Protein AF-A0AAV3AV46-F1 (afdb_monomer_lite)

InterPro domains:
  IPR009072 Histone-fold [G3DSA:1.10.20.10] (34-107)
  IPR009072 Histone-fold [SSF47113] (36-99)
  IPR028847 Centromere protein W [PF15510] (25-107)
  IPR052484 Centromere Protein W/WIP1 [PTHR34832] (32-107)
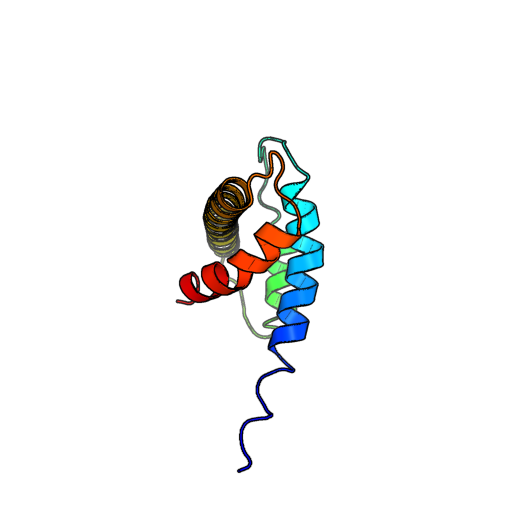
pLDDT: mean 73.64, std 23.94, range [31.2, 95.31]

Organism: Pyxicephalus adspersus (NCBI:txid30357)

F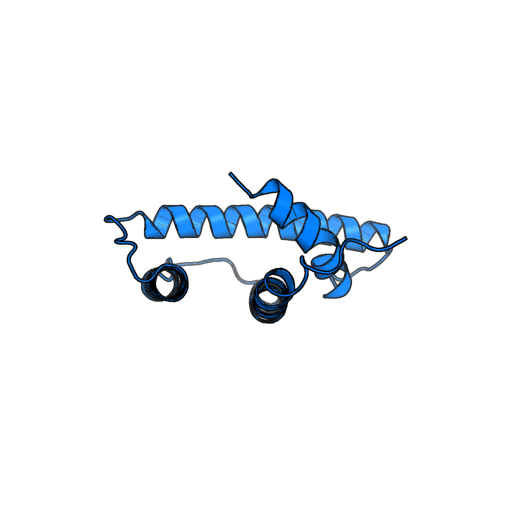oldseek 3Di:
DDDDDDDPPVVVVVLVVCLVVVVVVVPDPDDCPDDQPLVVLVVVCCVVPVPDDDDPCVSVVVSVLVVVLNVVLVVQQVVQCVVVVHPDRDSVSSSVCVVVSVVVSDD

Radius of gyration: 16.29 Å; chains: 1; bounding box: 46×31×42 Å

Structure (mmCIF, N/CA/C/O backbone):
data_AF-A0AAV3AV46-F1
#
_entry.id   AF-A0AAV3AV46-F1
#
loop_
_atom_site.group_PDB
_atom_site.id
_atom_site.type_symbol
_atom_site.label_atom_id
_atom_site.label_alt_id
_atom_site.label_comp_id
_atom_site.label_asym_id
_atom_site.label_entity_id
_atom_site.label_seq_id
_atom_site.pdbx_PDB_ins_code
_atom_site.Cartn_x
_atom_site.Cartn_y
_atom_site.Cartn_z
_atom_site.occupancy
_atom_site.B_iso_or_equiv
_atom_site.auth_seq_id
_atom_site.auth_comp_id
_atom_site.auth_asym_id
_atom_site.auth_atom_id
_atom_site.pdbx_PDB_model_num
ATOM 1 N N . MET A 1 1 ? 31.844 -22.438 11.310 1.00 38.91 1 MET A N 1
ATOM 2 C CA . MET A 1 1 ? 31.349 -21.044 11.336 1.00 38.91 1 MET A CA 1
ATOM 3 C C . MET A 1 1 ? 29.841 -21.087 11.164 1.00 38.91 1 MET A C 1
ATOM 5 O O . MET A 1 1 ? 29.344 -21.108 10.047 1.00 38.91 1 MET A O 1
ATOM 9 N N . SER A 1 2 ? 29.144 -21.221 12.287 1.00 37.81 2 SER A N 1
ATOM 10 C CA . SER A 1 2 ? 27.684 -21.297 12.387 1.00 37.81 2 SER A CA 1
ATOM 11 C C . SER A 1 2 ? 27.162 -19.984 12.976 1.00 37.81 2 SER A C 1
ATOM 13 O O . SER A 1 2 ? 27.915 -19.339 13.701 1.00 37.81 2 SER A O 1
ATOM 15 N N . LEU A 1 3 ? 25.875 -19.678 12.737 1.00 35.47 3 LEU A N 1
ATOM 16 C CA . LEU A 1 3 ? 25.073 -18.504 13.167 1.00 35.47 3 LEU A CA 1
ATOM 17 C C . LEU A 1 3 ? 25.050 -17.405 12.084 1.00 35.47 3 LEU A C 1
ATOM 19 O O . LEU A 1 3 ? 26.068 -16.803 11.786 1.00 35.47 3 LEU A O 1
ATOM 23 N N . LEU A 1 4 ? 23.942 -17.104 11.397 1.00 36.28 4 LEU A N 1
ATOM 24 C CA . LEU A 1 4 ? 22.596 -16.822 11.904 1.00 36.28 4 LEU A CA 1
ATOM 25 C C . LEU A 1 4 ? 21.513 -17.285 10.905 1.00 36.28 4 LEU A C 1
ATOM 27 O O . LEU A 1 4 ? 21.223 -16.617 9.913 1.00 36.28 4 LEU A O 1
ATOM 31 N N . HIS A 1 5 ? 20.860 -18.406 11.209 1.00 40.72 5 HIS A N 1
ATOM 32 C CA . HIS A 1 5 ? 19.592 -18.825 10.610 1.00 40.72 5 HIS A CA 1
ATOM 33 C C . HIS A 1 5 ? 18.497 -18.721 11.669 1.00 40.72 5 HIS A C 1
ATOM 35 O O . HIS A 1 5 ? 18.254 -19.694 12.366 1.00 40.72 5 HIS A O 1
ATOM 41 N N . THR A 1 6 ? 17.841 -17.562 11.803 1.00 39.56 6 THR A N 1
ATOM 42 C CA . THR A 1 6 ? 16.602 -17.442 12.614 1.00 39.56 6 THR A CA 1
ATOM 43 C C . THR A 1 6 ? 15.820 -16.134 12.381 1.00 39.56 6 THR A C 1
ATOM 45 O O . THR A 1 6 ? 15.086 -15.680 13.250 1.00 39.56 6 THR A O 1
ATOM 48 N N . GLY A 1 7 ? 15.929 -15.497 11.205 1.00 33.44 7 GLY A N 1
ATOM 49 C CA . GLY A 1 7 ? 15.233 -14.222 10.918 1.00 33.44 7 GLY A CA 1
ATOM 50 C C . GLY A 1 7 ? 14.062 -14.282 9.921 1.00 33.44 7 GLY A C 1
ATOM 51 O O . GLY A 1 7 ? 13.307 -13.318 9.785 1.00 33.44 7 GLY A O 1
ATOM 52 N N . ASP A 1 8 ? 13.888 -15.389 9.192 1.00 36.88 8 ASP A N 1
ATOM 53 C CA . ASP A 1 8 ? 13.168 -15.372 7.905 1.00 36.88 8 ASP A CA 1
ATOM 54 C C . ASP A 1 8 ? 11.664 -15.687 7.954 1.00 36.88 8 ASP A C 1
ATOM 56 O O . ASP A 1 8 ? 10.945 -15.440 6.979 1.00 36.88 8 ASP A O 1
ATOM 60 N N . ALA A 1 9 ? 11.140 -16.201 9.068 1.00 31.20 9 ALA A N 1
ATOM 61 C CA . ALA A 1 9 ? 9.757 -16.690 9.113 1.00 31.20 9 ALA A CA 1
ATOM 62 C C . ALA A 1 9 ? 8.703 -15.567 9.219 1.00 31.20 9 ALA A C 1
ATOM 64 O O . ALA A 1 9 ? 7.614 -15.673 8.643 1.00 31.20 9 ALA A O 1
ATOM 65 N N . VAL A 1 10 ? 9.021 -14.460 9.899 1.00 35.66 10 VAL A N 1
ATOM 66 C CA . VAL A 1 10 ? 8.109 -13.305 10.046 1.00 35.66 10 VAL A CA 1
ATOM 67 C C . VAL A 1 10 ? 8.104 -12.449 8.772 1.00 35.66 10 VAL A C 1
ATOM 69 O O . VAL A 1 10 ? 7.061 -11.946 8.343 1.00 35.66 10 VAL A O 1
ATOM 72 N N . CYS A 1 11 ? 9.257 -12.359 8.102 1.00 37.81 11 CYS A N 1
ATOM 73 C CA . CYS A 1 11 ? 9.451 -11.549 6.902 1.00 37.81 11 CYS A CA 1
ATOM 74 C C . CYS A 1 11 ? 8.621 -12.063 5.710 1.00 37.81 11 CYS A C 1
ATOM 76 O O . CYS A 1 11 ? 7.999 -11.268 5.005 1.00 37.81 11 CYS A O 1
ATOM 78 N N . ARG A 1 12 ? 8.501 -13.389 5.523 1.00 31.41 12 ARG A N 1
ATOM 79 C CA . ARG A 1 12 ? 7.760 -13.976 4.384 1.00 31.41 12 ARG A CA 1
ATOM 80 C C . ARG A 1 12 ? 6.245 -13.752 4.440 1.00 31.41 12 ARG A C 1
ATOM 82 O O . ARG A 1 12 ? 5.635 -13.499 3.399 1.00 31.41 12 ARG A O 1
ATOM 89 N N . ARG A 1 13 ? 5.625 -13.789 5.628 1.00 31.56 13 ARG A N 1
ATOM 90 C CA . ARG A 1 13 ? 4.172 -13.547 5.782 1.00 31.56 13 ARG A CA 1
ATOM 91 C C . ARG A 1 13 ? 3.794 -12.089 5.508 1.00 31.56 13 ARG A C 1
ATOM 93 O O . ARG A 1 13 ? 2.758 -11.832 4.897 1.00 31.56 13 ARG A O 1
ATOM 100 N N . GLY A 1 14 ? 4.657 -11.143 5.883 1.00 33.81 14 GLY A N 1
ATOM 101 C CA . GLY A 1 14 ? 4.505 -9.734 5.510 1.00 33.81 14 GLY A CA 1
ATOM 102 C C . GLY A 1 14 ? 4.676 -9.510 4.005 1.00 33.81 14 GLY A C 1
ATOM 103 O O . GLY A 1 14 ? 3.848 -8.849 3.383 1.00 33.81 14 GLY A O 1
ATOM 104 N N . TYR A 1 15 ? 5.699 -10.121 3.403 1.00 37.19 15 TYR A N 1
ATOM 105 C CA . TYR A 1 15 ? 6.074 -9.895 2.005 1.00 37.19 15 TYR A CA 1
ATOM 106 C C . TYR A 1 15 ? 5.044 -10.431 0.993 1.00 37.19 15 TYR A C 1
ATOM 108 O O . TYR A 1 15 ? 4.730 -9.743 0.024 1.00 37.19 15 TYR A O 1
ATOM 116 N N . ARG A 1 16 ? 4.435 -11.603 1.241 1.00 36.28 16 ARG A N 1
ATOM 117 C CA . ARG A 1 16 ? 3.391 -12.174 0.361 1.00 36.28 16 ARG A CA 1
ATOM 118 C C . ARG A 1 16 ? 2.068 -11.392 0.433 1.00 36.28 16 ARG A C 1
ATOM 120 O O . ARG A 1 16 ? 1.393 -11.226 -0.579 1.00 36.28 16 ARG A O 1
ATOM 127 N N . ALA A 1 17 ? 1.719 -10.853 1.605 1.00 38.84 17 ALA A N 1
ATOM 128 C CA . ALA A 1 17 ? 0.541 -9.996 1.768 1.00 38.84 17 ALA A CA 1
ATOM 129 C C . ALA A 1 17 ? 0.726 -8.612 1.120 1.00 38.84 17 ALA A C 1
ATOM 131 O O . ALA A 1 17 ? -0.233 -8.053 0.592 1.00 38.84 17 ALA A O 1
ATOM 132 N N . VAL A 1 18 ? 1.955 -8.081 1.127 1.00 43.59 18 VAL A N 1
ATOM 133 C CA . VAL A 1 18 ? 2.323 -6.861 0.393 1.00 43.59 18 VAL A CA 1
ATOM 134 C C . VAL A 1 18 ? 2.303 -7.119 -1.114 1.00 43.59 18 VAL A C 1
ATOM 136 O O . VAL A 1 18 ? 1.739 -6.311 -1.836 1.00 43.59 18 VAL A O 1
ATOM 139 N N . GLN A 1 19 ? 2.804 -8.258 -1.604 1.00 37.94 19 GLN A N 1
ATOM 140 C CA . GLN A 1 19 ? 2.749 -8.595 -3.034 1.00 37.94 19 GLN A CA 1
ATOM 141 C C . GLN A 1 19 ? 1.313 -8.703 -3.568 1.00 37.94 19 GLN A C 1
ATOM 143 O O . GLN A 1 19 ? 1.017 -8.100 -4.595 1.00 37.94 19 GLN A O 1
ATOM 148 N N . ASN A 1 20 ? 0.406 -9.384 -2.857 1.00 35.62 20 ASN A N 1
ATOM 149 C CA . ASN A 1 20 ? -0.979 -9.526 -3.324 1.00 35.62 20 ASN A CA 1
ATOM 150 C C . ASN A 1 20 ? -1.828 -8.254 -3.152 1.00 35.62 20 ASN A C 1
ATOM 152 O O . ASN A 1 20 ? -2.785 -8.070 -3.890 1.00 35.62 20 ASN A O 1
ATOM 156 N N . LYS A 1 21 ? -1.500 -7.355 -2.209 1.00 38.31 21 LYS A N 1
ATOM 157 C CA . LYS A 1 21 ? -2.258 -6.101 -2.018 1.00 38.31 21 LYS A CA 1
ATOM 158 C C . LYS A 1 21 ? -1.682 -4.908 -2.774 1.00 38.31 21 LYS A C 1
ATOM 160 O O . LYS A 1 21 ? -2.449 -4.110 -3.294 1.00 38.31 21 LYS A O 1
ATOM 165 N N . VAL A 1 22 ? -0.359 -4.780 -2.881 1.00 40.44 22 VAL A N 1
ATOM 166 C CA . VAL A 1 22 ? 0.264 -3.689 -3.649 1.00 40.44 22 VAL A CA 1
ATOM 167 C C . VAL A 1 22 ? 0.023 -3.875 -5.145 1.00 40.44 22 VAL A C 1
ATOM 169 O O . VAL A 1 22 ? -0.219 -2.884 -5.826 1.00 40.44 22 VAL A O 1
ATOM 172 N N . CYS A 1 23 ? -0.019 -5.114 -5.655 1.00 33.31 23 CYS A N 1
ATOM 173 C CA . CYS A 1 23 ? -0.361 -5.344 -7.064 1.00 33.31 23 CYS A CA 1
ATOM 174 C C . CYS A 1 23 ? -1.790 -4.881 -7.409 1.00 33.31 23 CYS A C 1
ATOM 176 O O . CYS A 1 23 ? -2.015 -4.400 -8.513 1.00 33.31 23 CYS A O 1
ATOM 178 N N . VAL A 1 24 ? -2.730 -4.952 -6.456 1.00 35.59 24 VAL A N 1
ATOM 179 C CA . VAL A 1 24 ? -4.107 -4.453 -6.637 1.00 35.59 24 VAL A CA 1
ATOM 180 C C . VAL A 1 24 ? -4.160 -2.922 -6.606 1.00 35.59 24 VAL A C 1
ATOM 182 O O . VAL A 1 24 ? -4.922 -2.319 -7.351 1.00 35.59 24 VAL A O 1
ATOM 185 N N . VAL A 1 25 ? -3.328 -2.270 -5.788 1.00 40.94 25 VAL A N 1
ATOM 186 C CA . VAL A 1 25 ? -3.344 -0.802 -5.658 1.00 40.94 25 VAL A CA 1
ATOM 187 C C . VAL A 1 25 ? -2.651 -0.104 -6.833 1.00 40.94 25 VAL A C 1
ATOM 189 O O . VAL A 1 25 ? -3.078 0.972 -7.235 1.00 40.94 25 VAL A O 1
ATOM 192 N N . VAL A 1 26 ? -1.613 -0.706 -7.425 1.00 41.97 26 VAL A N 1
ATOM 193 C CA . VAL A 1 26 ? -0.878 -0.096 -8.554 1.00 41.97 26 VAL A CA 1
ATOM 194 C C . VAL A 1 26 ? -1.633 -0.235 -9.891 1.00 41.97 26 VAL A C 1
ATOM 196 O O . VAL A 1 26 ? -1.323 0.481 -10.838 1.00 41.97 26 VAL A O 1
ATOM 199 N N . ALA A 1 27 ? -2.665 -1.084 -9.966 1.00 38.31 27 ALA A N 1
ATOM 200 C CA . ALA A 1 27 ? -3.521 -1.232 -11.149 1.00 38.31 27 ALA A CA 1
ATOM 201 C C . ALA A 1 27 ? -4.658 -0.190 -11.242 1.00 38.31 27 ALA A C 1
ATOM 203 O O . ALA A 1 27 ? -5.308 -0.081 -12.279 1.00 38.31 27 ALA A O 1
ATOM 204 N N . ALA A 1 28 ? -4.908 0.597 -10.190 1.00 36.78 28 ALA A N 1
ATOM 205 C CA . ALA A 1 28 ? -5.987 1.580 -10.176 1.00 36.78 28 ALA A CA 1
ATOM 206 C C . ALA A 1 28 ? -5.466 2.975 -10.560 1.00 36.78 28 ALA A C 1
ATOM 208 O O . ALA A 1 28 ? -5.115 3.785 -9.706 1.00 36.78 28 ALA A O 1
ATOM 209 N N . SER A 1 29 ? -5.458 3.283 -11.858 1.00 38.06 29 SER A N 1
ATOM 210 C CA . SER A 1 29 ? -5.185 4.630 -12.399 1.00 38.06 29 SER A CA 1
ATOM 211 C C . SER A 1 29 ? -6.374 5.604 -12.222 1.00 38.06 29 SER A C 1
ATOM 213 O O . SER A 1 29 ? -6.586 6.514 -13.020 1.00 38.06 29 SER A O 1
ATOM 215 N N . GLY A 1 30 ? -7.192 5.403 -11.184 1.00 42.12 30 GLY A N 1
ATOM 216 C CA . GLY A 1 30 ? -8.352 6.229 -10.862 1.00 42.12 30 GLY A CA 1
ATOM 217 C C . GLY A 1 30 ? -8.051 7.141 -9.679 1.00 42.12 30 GLY A C 1
ATOM 218 O O . GLY A 1 30 ? -7.458 6.707 -8.693 1.00 42.12 30 GLY A O 1
ATOM 219 N N . ARG A 1 31 ? -8.469 8.409 -9.764 1.00 46.44 31 ARG A N 1
ATOM 220 C CA . ARG A 1 31 ? -8.545 9.332 -8.618 1.00 46.44 31 ARG A CA 1
ATOM 221 C C . ARG A 1 31 ? -9.061 8.572 -7.386 1.00 46.44 31 ARG A C 1
ATOM 223 O O . ARG A 1 31 ? -10.092 7.914 -7.488 1.00 46.44 31 ARG A O 1
ATOM 230 N N . MET A 1 32 ? -8.392 8.681 -6.231 1.00 53.66 32 MET A N 1
ATOM 231 C CA . MET A 1 32 ? -8.955 8.234 -4.945 1.00 53.66 32 MET A CA 1
ATOM 232 C C . MET A 1 32 ? -10.114 9.166 -4.549 1.00 53.66 32 MET A C 1
ATOM 234 O O . MET A 1 32 ? -9.998 9.978 -3.638 1.00 53.66 32 MET A O 1
ATOM 238 N N . ALA A 1 33 ? -11.215 9.090 -5.286 1.00 53.44 33 ALA A N 1
ATOM 239 C CA . ALA A 1 33 ? -12.497 9.704 -4.991 1.00 53.44 33 ALA A CA 1
ATOM 240 C C . ALA A 1 33 ? -13.478 8.550 -4.735 1.00 53.44 33 ALA A C 1
ATOM 242 O O . ALA A 1 33 ? -13.595 7.659 -5.562 1.00 53.44 33 ALA A O 1
ATOM 243 N N . GLY A 1 34 ? -14.179 8.443 -3.616 1.00 64.56 34 GLY A N 1
ATOM 244 C CA . GLY A 1 34 ? -14.165 9.232 -2.400 1.00 64.56 34 GLY A CA 1
ATOM 245 C C . GLY A 1 34 ? -14.863 8.398 -1.331 1.00 64.56 34 GLY A C 1
ATOM 246 O O . GLY A 1 34 ? -16.061 8.181 -1.413 1.00 64.56 34 GLY A O 1
ATOM 247 N N . SER A 1 35 ? -14.090 7.844 -0.400 1.00 75.31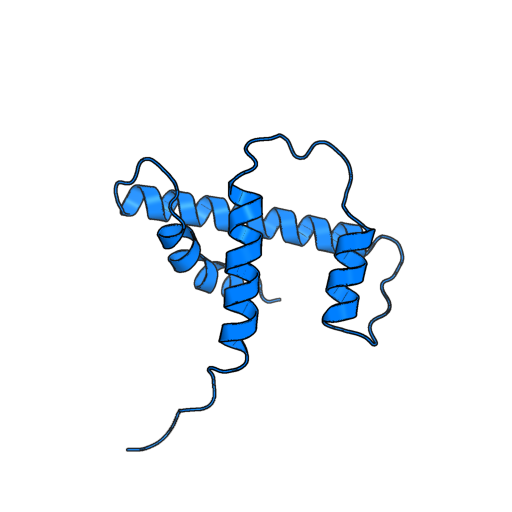 35 SER A N 1
ATOM 248 C CA . SER A 1 35 ? -14.496 7.376 0.933 1.00 75.31 35 SER A CA 1
ATOM 249 C C . SER A 1 35 ? -13.341 6.558 1.506 1.00 75.31 35 SER A C 1
ATOM 251 O O . SER A 1 35 ? -12.779 5.694 0.831 1.00 75.31 35 SER A O 1
ATOM 253 N N . VAL A 1 36 ? -12.960 6.831 2.752 1.00 82.69 36 VAL A N 1
ATOM 254 C CA . VAL A 1 36 ? -11.965 6.019 3.459 1.00 82.69 36 VAL A CA 1
ATOM 255 C C . VAL A 1 36 ? -12.595 4.657 3.774 1.00 82.69 36 VAL A C 1
ATOM 257 O O . VAL A 1 36 ? -13.667 4.625 4.379 1.00 82.69 36 VAL A O 1
ATOM 260 N N . PRO A 1 37 ? -11.959 3.517 3.444 1.00 85.69 37 PRO A N 1
ATOM 261 C CA . PRO A 1 37 ? -12.503 2.192 3.742 1.00 85.69 37 PRO A CA 1
ATOM 262 C C . PRO A 1 37 ? -12.339 1.844 5.236 1.00 85.69 37 PRO A C 1
ATOM 264 O O . PRO A 1 37 ? -11.559 0.965 5.616 1.00 85.69 37 PRO A O 1
ATOM 267 N N . ARG A 1 38 ? -13.080 2.547 6.106 1.00 89.62 38 ARG A N 1
ATOM 268 C CA . ARG A 1 38 ? -12.952 2.496 7.576 1.00 89.62 38 ARG A CA 1
ATOM 269 C C . ARG A 1 38 ? -13.106 1.074 8.121 1.00 89.62 38 ARG A C 1
ATOM 271 O O . ARG A 1 38 ? -12.296 0.633 8.935 1.00 89.62 38 ARG A O 1
ATOM 278 N N . ALA A 1 39 ? -14.102 0.331 7.630 1.00 88.50 39 ALA A N 1
ATOM 279 C CA . ALA A 1 39 ? -14.351 -1.053 8.036 1.00 88.50 39 ALA A CA 1
ATOM 280 C C . ALA A 1 39 ? -13.162 -1.971 7.706 1.00 88.50 39 ALA A C 1
ATOM 282 O O . ALA A 1 39 ? -12.703 -2.732 8.558 1.00 88.50 39 ALA A O 1
ATOM 283 N N . SER A 1 40 ? -12.603 -1.852 6.499 1.00 87.75 40 SER A N 1
ATOM 284 C CA . SER A 1 40 ? -11.457 -2.656 6.064 1.00 87.75 40 SER A CA 1
ATOM 285 C C . SER A 1 40 ? -10.195 -2.346 6.866 1.00 87.75 40 SER A C 1
ATOM 287 O O . SER A 1 40 ? -9.444 -3.263 7.197 1.00 87.75 40 SER A O 1
ATOM 289 N N . ILE A 1 41 ? -9.967 -1.073 7.206 1.00 88.50 41 ILE A N 1
ATOM 290 C CA . ILE A 1 41 ? -8.830 -0.652 8.035 1.00 88.50 41 ILE A CA 1
ATOM 291 C C . ILE A 1 41 ? -8.966 -1.231 9.441 1.00 88.50 41 ILE A C 1
ATOM 293 O O . ILE A 1 41 ? -8.044 -1.891 9.918 1.00 88.50 41 ILE A O 1
ATOM 297 N N . ARG A 1 42 ? -10.131 -1.067 10.079 1.00 90.06 42 ARG A N 1
ATOM 298 C CA . ARG A 1 42 ? -10.389 -1.608 11.422 1.00 90.06 42 ARG A CA 1
ATOM 299 C C . ARG A 1 42 ? -10.249 -3.128 11.457 1.00 90.06 42 ARG A C 1
ATOM 301 O O . ARG A 1 42 ? -9.570 -3.650 12.338 1.00 90.06 42 ARG A O 1
ATOM 308 N N . ALA A 1 43 ? -10.791 -3.834 10.464 1.00 90.62 43 ALA A N 1
ATOM 309 C CA . ALA A 1 43 ? -10.637 -5.283 10.341 1.00 90.62 43 ALA A CA 1
ATOM 310 C C . ALA A 1 43 ? -9.168 -5.701 10.148 1.00 90.62 43 ALA A C 1
ATOM 312 O O . ALA A 1 43 ? -8.708 -6.671 10.751 1.00 90.62 43 ALA A O 1
ATOM 313 N N . ALA A 1 44 ? -8.402 -4.962 9.338 1.00 88.56 44 ALA A N 1
ATOM 314 C CA . ALA A 1 44 ? -6.985 -5.240 9.116 1.00 88.56 44 ALA A CA 1
ATOM 315 C C . ALA A 1 44 ? -6.136 -5.025 10.377 1.00 88.56 44 ALA A C 1
ATOM 317 O O . ALA A 1 44 ? -5.215 -5.809 10.619 1.00 88.56 44 ALA A O 1
ATOM 318 N N . VAL A 1 45 ? -6.450 -3.999 11.173 1.00 89.88 45 VAL A N 1
ATOM 319 C CA . VAL A 1 45 ? -5.802 -3.751 12.465 1.00 89.88 45 VAL A CA 1
ATOM 320 C C . VAL A 1 45 ? -6.175 -4.845 13.456 1.00 89.88 45 VAL A C 1
ATOM 322 O O . VAL A 1 45 ? -5.273 -5.498 13.967 1.00 89.88 45 VAL A O 1
ATOM 325 N N . LYS A 1 46 ? -7.469 -5.138 13.646 1.00 90.19 46 LYS A N 1
ATOM 326 C CA . LYS A 1 46 ? -7.952 -6.172 14.579 1.00 90.19 46 LYS A CA 1
ATOM 327 C C . LYS A 1 46 ? -7.373 -7.556 14.268 1.00 90.19 46 LYS A C 1
ATOM 329 O O . LYS A 1 46 ? -7.017 -8.299 15.171 1.00 90.19 46 LYS A O 1
ATOM 334 N N . LYS A 1 47 ? -7.201 -7.890 12.983 1.00 92.06 47 LYS A N 1
ATOM 335 C CA . LYS A 1 47 ? -6.566 -9.146 12.550 1.00 92.06 47 LYS A CA 1
ATOM 336 C C . LYS A 1 47 ? -5.090 -9.253 12.951 1.00 92.06 47 LYS A C 1
ATOM 338 O O . LYS A 1 47 ? -4.584 -10.362 13.092 1.00 92.06 47 LYS A O 1
ATOM 343 N N . ARG A 1 48 ? -4.374 -8.130 13.051 1.00 88.94 48 ARG A N 1
ATOM 344 C CA . ARG A 1 48 ? -2.949 -8.101 13.430 1.00 88.94 48 ARG A CA 1
ATOM 345 C C . ARG A 1 48 ? -2.751 -7.882 14.926 1.00 88.94 48 ARG A C 1
ATOM 347 O O . ARG A 1 48 ? -1.789 -8.401 15.472 1.00 88.94 48 ARG A O 1
ATOM 354 N N . LEU A 1 49 ? -3.633 -7.100 15.538 1.00 90.06 49 LEU A N 1
ATOM 355 C CA . LEU A 1 49 ? -3.600 -6.663 16.926 1.00 90.06 49 LEU A CA 1
ATOM 356 C C . LEU A 1 49 ? -5.012 -6.865 17.508 1.00 90.06 49 LEU A C 1
ATOM 358 O O . LEU A 1 49 ? -5.820 -5.932 17.483 1.00 90.06 49 LEU A O 1
ATOM 362 N N . PRO A 1 50 ? -5.348 -8.089 17.957 1.00 88.75 50 PRO A N 1
ATOM 363 C CA . PRO A 1 50 ? -6.702 -8.428 18.396 1.00 88.75 50 PRO A CA 1
ATOM 364 C C . PRO A 1 50 ? -7.128 -7.649 19.641 1.00 88.75 50 PRO A C 1
ATOM 366 O O . PRO A 1 50 ? -8.289 -7.257 19.732 1.00 88.75 50 PRO A O 1
ATOM 369 N N . ASP A 1 51 ? -6.200 -7.335 20.540 1.00 91.38 51 ASP A N 1
ATOM 370 C CA . ASP A 1 51 ? -6.509 -6.651 21.803 1.00 91.38 51 ASP A CA 1
ATOM 371 C C . ASP A 1 51 ? -6.501 -5.121 21.677 1.00 91.38 51 ASP A C 1
ATOM 373 O O . ASP A 1 51 ? -6.929 -4.407 22.583 1.00 91.38 51 ASP A O 1
ATOM 377 N N . LEU A 1 52 ? -6.070 -4.588 20.528 1.00 90.62 52 LEU A N 1
ATOM 378 C CA . LEU A 1 52 ? -5.994 -3.148 20.316 1.00 90.62 52 LEU A CA 1
ATOM 379 C C . LEU A 1 52 ? -7.389 -2.554 20.067 1.00 90.62 52 LEU A C 1
ATOM 381 O O . LEU A 1 52 ? -8.095 -2.929 19.124 1.00 90.62 52 LEU A O 1
ATOM 385 N N . ARG A 1 53 ? -7.769 -1.578 20.897 1.00 90.31 53 ARG A N 1
ATOM 386 C CA . ARG A 1 53 ? -8.964 -0.747 20.704 1.00 90.31 53 ARG A CA 1
ATOM 387 C C . ARG A 1 53 ? -8.574 0.504 19.923 1.00 90.31 53 ARG A C 1
ATOM 389 O O . ARG A 1 53 ? -7.647 1.210 20.302 1.00 90.31 53 ARG A O 1
ATOM 396 N N . LEU A 1 54 ? -9.260 0.753 18.811 1.00 88.62 54 LEU A N 1
ATOM 397 C CA . LEU A 1 54 ? -9.054 1.957 18.012 1.00 88.62 54 LEU A CA 1
ATOM 398 C C . LEU A 1 54 ? -9.998 3.054 18.491 1.00 88.62 54 LEU A C 1
ATOM 400 O O . LEU A 1 54 ? -11.216 2.876 18.438 1.00 88.62 54 LEU A O 1
ATOM 404 N N . GLU A 1 55 ? -9.419 4.176 18.908 1.00 91.56 55 GLU A N 1
ATOM 405 C CA . GLU A 1 55 ? -10.164 5.394 19.209 1.00 91.56 55 GLU A CA 1
ATOM 406 C C . GLU A 1 55 ? -10.859 5.961 17.967 1.00 91.56 55 GLU A C 1
ATOM 408 O O . GLU A 1 55 ? -10.532 5.643 16.812 1.00 91.56 55 GLU A O 1
ATOM 413 N N . THR A 1 56 ? -11.847 6.819 18.209 1.00 89.44 56 THR A N 1
ATOM 414 C CA . THR A 1 56 ? -12.633 7.441 17.141 1.00 89.44 56 THR A CA 1
ATOM 415 C C . THR A 1 56 ? -11.712 8.196 16.179 1.00 89.44 56 THR A C 1
ATOM 417 O O . THR A 1 56 ? -10.823 8.932 16.590 1.00 89.44 56 THR A O 1
ATOM 420 N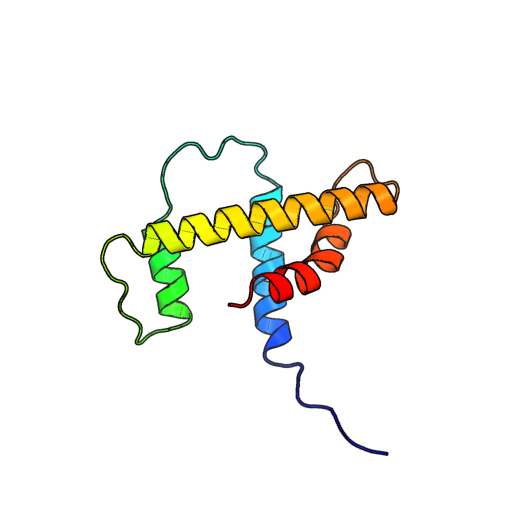 N . ASN A 1 57 ? -11.912 8.001 14.873 1.00 89.00 57 ASN A N 1
ATOM 421 C CA . ASN A 1 57 ? -11.153 8.644 13.790 1.00 89.00 57 ASN A CA 1
ATOM 422 C C . ASN A 1 57 ? -9.660 8.281 13.680 1.00 89.00 57 ASN A C 1
ATOM 424 O O . ASN A 1 57 ? -9.036 8.674 12.695 1.00 89.00 57 ASN A O 1
ATOM 428 N N . VAL A 1 58 ? -9.091 7.452 14.566 1.00 91.62 58 VAL A N 1
ATOM 429 C CA . VAL A 1 58 ? -7.714 6.932 14.401 1.00 91.62 58 VAL A CA 1
ATOM 430 C C . VAL A 1 58 ? -7.566 6.149 13.094 1.00 91.62 58 VAL A C 1
ATOM 432 O O . VAL A 1 58 ? -6.515 6.170 12.454 1.00 91.62 58 VAL A O 1
ATOM 435 N N . ASP A 1 59 ? -8.645 5.517 12.631 1.00 87.38 59 ASP A N 1
ATOM 436 C CA . ASP A 1 59 ? -8.694 4.845 11.335 1.00 87.38 59 ASP A CA 1
ATOM 437 C C . ASP A 1 59 ? -8.406 5.783 10.140 1.00 87.38 59 ASP A C 1
ATOM 439 O O . ASP A 1 59 ? -7.831 5.332 9.146 1.00 87.38 59 ASP A O 1
ATOM 443 N N . LEU A 1 60 ? -8.695 7.086 10.261 1.00 90.88 60 LEU A N 1
ATOM 444 C CA . LEU A 1 60 ? -8.362 8.093 9.247 1.00 90.88 60 LEU A CA 1
ATOM 445 C C . LEU A 1 60 ? -6.859 8.397 9.218 1.00 90.88 60 LEU A C 1
ATOM 447 O O . LEU A 1 60 ? -6.279 8.524 8.141 1.00 90.88 60 LEU A O 1
ATOM 451 N N . LEU A 1 61 ? -6.206 8.456 10.384 1.00 91.31 61 LEU A N 1
ATOM 452 C CA . LEU A 1 61 ? -4.753 8.652 10.474 1.00 91.31 61 LEU A CA 1
ATOM 453 C C . LEU A 1 61 ? -3.995 7.441 9.927 1.00 91.31 61 LEU A C 1
ATOM 455 O O . LEU A 1 61 ? -3.008 7.586 9.206 1.00 91.31 61 LEU A O 1
ATOM 459 N N . ILE A 1 62 ? -4.486 6.233 10.212 1.00 90.12 62 ILE A N 1
ATOM 460 C CA . ILE A 1 62 ? -3.936 5.002 9.635 1.00 90.12 62 ILE A CA 1
ATOM 461 C C . ILE A 1 62 ? -4.073 5.029 8.109 1.00 90.12 62 ILE A C 1
ATOM 463 O O . ILE A 1 62 ? -3.110 4.718 7.406 1.00 90.12 62 ILE A O 1
ATOM 467 N N . TYR A 1 63 ? -5.233 5.444 7.589 1.00 87.88 63 TYR A N 1
ATOM 468 C CA . TYR A 1 63 ? -5.438 5.590 6.149 1.00 87.88 63 TYR A CA 1
ATOM 469 C C . TYR A 1 63 ? -4.470 6.594 5.523 1.00 87.88 63 TYR A C 1
ATOM 471 O O . TYR A 1 63 ? -3.827 6.281 4.521 1.00 87.88 63 TYR A O 1
ATOM 479 N N . LEU A 1 64 ? -4.325 7.772 6.132 1.00 89.50 64 LEU A N 1
ATOM 480 C CA . LEU A 1 64 ? -3.398 8.801 5.672 1.00 89.50 64 LEU A CA 1
ATOM 481 C C . LEU A 1 64 ? -1.968 8.256 5.600 1.00 89.50 64 LEU A C 1
ATOM 483 O O . LEU A 1 64 ? -1.305 8.393 4.573 1.00 89.50 64 LEU A O 1
ATOM 487 N N . ASN A 1 65 ? -1.521 7.555 6.643 1.00 89.94 65 ASN A N 1
ATOM 488 C CA . ASN A 1 65 ? -0.212 6.908 6.655 1.00 89.94 65 ASN A CA 1
ATOM 489 C C . ASN A 1 65 ? -0.067 5.865 5.537 1.00 89.94 65 ASN A C 1
ATOM 491 O O . ASN A 1 65 ? 0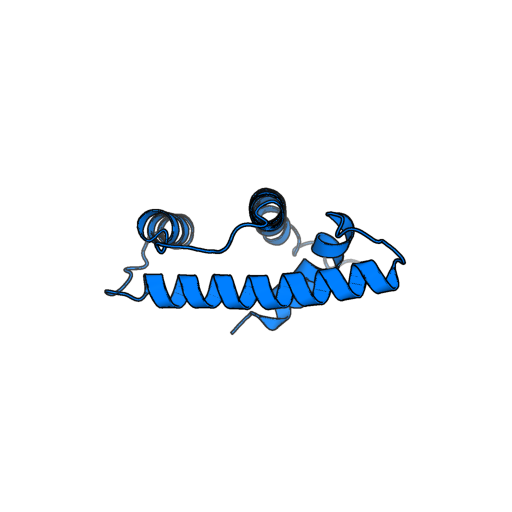.984 5.794 4.899 1.00 89.94 65 ASN A O 1
ATOM 495 N N . CYS A 1 66 ? -1.114 5.088 5.238 1.00 88.50 66 CYS A N 1
ATOM 496 C CA . CYS A 1 66 ? -1.108 4.176 4.093 1.00 88.50 66 CYS A CA 1
ATOM 497 C C . CYS A 1 66 ? -0.964 4.920 2.757 1.00 88.50 66 CYS A C 1
ATOM 499 O O . CYS A 1 66 ? -0.175 4.493 1.915 1.00 88.50 66 CYS A O 1
ATOM 501 N N . VAL A 1 67 ? -1.676 6.033 2.561 1.00 88.56 67 VAL A N 1
ATOM 502 C CA . VAL A 1 67 ? -1.578 6.841 1.334 1.00 88.56 67 VAL A CA 1
ATOM 503 C C . VAL A 1 67 ? -0.175 7.433 1.184 1.00 88.56 67 VAL A C 1
ATOM 505 O O . VAL A 1 67 ? 0.433 7.301 0.122 1.00 88.56 67 VAL A O 1
ATOM 508 N N . LEU A 1 68 ? 0.386 8.007 2.250 1.00 89.62 68 LEU A N 1
ATOM 509 C CA . LEU A 1 68 ? 1.743 8.563 2.245 1.00 89.62 68 LEU A CA 1
ATOM 510 C C . LEU A 1 68 ? 2.803 7.484 1.976 1.00 89.62 68 LEU A C 1
ATOM 512 O O . LEU A 1 68 ? 3.739 7.703 1.202 1.00 89.62 68 LEU A O 1
ATOM 516 N N . PHE A 1 69 ? 2.643 6.295 2.562 1.00 90.75 69 PHE A N 1
ATOM 517 C CA . PHE A 1 69 ? 3.499 5.144 2.276 1.00 90.75 69 PHE A CA 1
ATOM 518 C C . PHE A 1 69 ? 3.440 4.749 0.795 1.00 90.75 69 PHE A C 1
ATOM 520 O O . PHE A 1 69 ? 4.482 4.561 0.165 1.00 90.75 69 PHE A O 1
ATOM 527 N N . LEU A 1 70 ? 2.237 4.659 0.220 1.00 89.19 70 LEU A N 1
ATOM 528 C CA . LEU A 1 70 ? 2.040 4.305 -1.187 1.00 89.19 70 LEU A CA 1
ATOM 529 C C . LEU A 1 70 ? 2.622 5.357 -2.134 1.00 89.19 70 LEU A C 1
ATOM 531 O O . LEU A 1 70 ? 3.232 4.987 -3.132 1.00 89.19 70 LEU A O 1
ATOM 535 N N . GLN A 1 71 ? 2.506 6.647 -1.812 1.00 90.75 71 GLN A N 1
ATOM 536 C CA . GLN A 1 71 ? 3.130 7.719 -2.592 1.00 90.75 71 GLN A CA 1
ATOM 537 C C . GLN A 1 71 ? 4.658 7.591 -2.617 1.00 90.75 71 GLN A C 1
ATOM 539 O O . GLN A 1 71 ? 5.271 7.691 -3.682 1.00 90.75 71 GLN A O 1
ATOM 544 N N . ARG A 1 72 ? 5.281 7.322 -1.461 1.00 92.94 72 ARG A N 1
ATOM 545 C CA . ARG A 1 72 ? 6.731 7.080 -1.372 1.00 92.94 72 ARG A CA 1
ATOM 546 C C . ARG A 1 72 ? 7.126 5.831 -2.157 1.00 92.94 72 ARG A C 1
ATOM 548 O O . ARG A 1 72 ? 8.067 5.877 -2.940 1.00 92.94 72 ARG A O 1
ATOM 555 N N . LEU A 1 73 ? 6.374 4.741 -2.007 1.00 91.44 73 LEU A N 1
ATOM 556 C CA . LEU A 1 73 ? 6.624 3.492 -2.724 1.00 91.44 73 LEU A CA 1
ATOM 557 C C . LEU A 1 73 ? 6.506 3.662 -4.243 1.00 91.44 73 LEU A C 1
ATOM 559 O O . LEU A 1 73 ? 7.369 3.187 -4.975 1.00 91.44 73 LEU A O 1
ATOM 563 N N . ALA A 1 74 ? 5.472 4.359 -4.715 1.00 89.62 74 ALA A N 1
ATOM 564 C CA . ALA A 1 74 ? 5.256 4.627 -6.131 1.00 89.62 74 ALA A CA 1
ATOM 565 C C . ALA A 1 74 ? 6.371 5.500 -6.719 1.00 89.62 74 ALA A C 1
ATOM 567 O O . ALA A 1 74 ? 6.837 5.227 -7.823 1.00 89.62 74 ALA A O 1
ATOM 568 N N . ARG A 1 75 ? 6.836 6.514 -5.976 1.00 93.44 75 ARG A N 1
ATOM 569 C CA . ARG A 1 75 ? 7.971 7.354 -6.384 1.00 93.44 75 ARG A CA 1
ATOM 570 C C . ARG A 1 75 ? 9.242 6.525 -6.556 1.00 93.44 75 ARG A C 1
ATOM 572 O O . ARG A 1 75 ? 9.855 6.572 -7.615 1.00 93.44 75 ARG A O 1
ATOM 579 N N . GLU A 1 76 ? 9.597 5.734 -5.551 1.00 94.50 76 GLU A N 1
ATOM 580 C CA . GLU A 1 76 ? 10.809 4.904 -5.572 1.00 94.50 76 GLU A CA 1
ATOM 581 C C . GLU A 1 76 ? 10.726 3.821 -6.662 1.00 94.50 76 GLU A C 1
ATOM 583 O O . GLU A 1 76 ? 11.690 3.577 -7.383 1.00 94.50 76 GLU A O 1
ATOM 588 N N . ALA A 1 77 ? 9.551 3.212 -6.858 1.00 93.12 77 ALA A N 1
ATOM 589 C CA . ALA A 1 77 ? 9.344 2.219 -7.910 1.00 93.12 77 ALA A CA 1
ATOM 590 C C . ALA A 1 77 ? 9.453 2.825 -9.319 1.00 93.12 77 ALA A C 1
ATOM 592 O O . ALA A 1 77 ? 9.965 2.165 -10.222 1.00 93.12 77 ALA A O 1
ATOM 593 N N . ARG A 1 78 ? 9.005 4.076 -9.510 1.00 91.38 78 ARG A N 1
ATOM 594 C CA . ARG A 1 78 ? 9.199 4.823 -10.764 1.00 91.38 78 ARG A CA 1
ATOM 595 C C . ARG A 1 78 ? 10.673 5.093 -11.034 1.00 91.38 78 ARG A C 1
ATOM 597 O O . ARG A 1 78 ? 11.121 4.832 -12.142 1.00 91.38 78 ARG A O 1
ATOM 604 N N . LEU A 1 79 ? 11.424 5.557 -10.032 1.00 94.88 79 LEU A N 1
ATOM 605 C CA . LEU A 1 79 ? 12.867 5.780 -10.171 1.00 94.88 79 LEU A CA 1
ATOM 606 C C . LEU A 1 79 ? 13.594 4.486 -10.547 1.00 94.88 79 LEU A C 1
ATOM 608 O O . LEU A 1 79 ? 14.393 4.486 -11.477 1.00 94.88 79 LEU A O 1
ATOM 612 N N . LYS A 1 80 ? 13.240 3.368 -9.902 1.00 93.44 80 LYS A N 1
ATOM 613 C CA . LYS A 1 80 ? 13.814 2.058 -10.226 1.00 93.44 80 LYS A CA 1
ATOM 614 C C . LYS A 1 80 ? 13.461 1.593 -11.643 1.00 93.44 80 LYS A C 1
ATOM 616 O O . LYS A 1 80 ? 14.310 1.041 -12.327 1.00 93.44 80 LYS A O 1
ATOM 621 N N . ALA A 1 81 ? 12.236 1.841 -12.110 1.00 92.12 81 ALA A N 1
ATOM 622 C CA . ALA A 1 81 ? 11.853 1.535 -13.488 1.00 92.12 81 ALA A CA 1
ATOM 623 C C . ALA A 1 81 ? 12.644 2.374 -14.510 1.00 92.12 81 ALA A C 1
ATOM 625 O O . ALA A 1 81 ? 13.064 1.834 -15.529 1.00 92.12 81 ALA A O 1
ATOM 626 N N . ILE A 1 82 ? 12.888 3.658 -14.220 1.00 94.44 82 ILE A N 1
ATOM 627 C CA . ILE A 1 82 ? 13.711 4.545 -15.059 1.00 94.44 82 ILE A CA 1
ATOM 628 C C . ILE A 1 82 ? 15.167 4.059 -15.099 1.00 94.44 82 ILE A C 1
ATOM 630 O O . ILE A 1 82 ? 15.747 3.971 -16.178 1.00 94.44 82 ILE A O 1
ATOM 634 N N . GLU A 1 83 ? 15.736 3.694 -13.948 1.00 95.31 83 GLU A N 1
ATOM 635 C CA . GLU A 1 83 ? 17.088 3.126 -13.839 1.00 95.31 83 GLU A CA 1
ATOM 636 C C . GLU A 1 83 ? 17.226 1.832 -14.661 1.00 95.31 83 GLU A C 1
ATOM 638 O O . GLU A 1 83 ? 18.185 1.665 -15.413 1.00 95.31 83 GLU A O 1
ATOM 643 N N . ASP A 1 84 ? 16.210 0.967 -14.604 1.00 94.75 84 ASP A N 1
ATOM 644 C CA . ASP A 1 84 ? 16.135 -0.290 -15.355 1.00 94.75 84 ASP A CA 1
ATOM 645 C C . ASP A 1 84 ? 15.670 -0.091 -16.824 1.00 94.75 84 ASP A C 1
ATOM 647 O O . ASP A 1 84 ? 15.350 -1.065 -17.510 1.00 94.75 84 ASP A O 1
ATOM 651 N N . ARG A 1 85 ? 15.592 1.161 -17.315 1.00 94.19 85 ARG A N 1
ATOM 652 C CA . ARG A 1 85 ? 15.164 1.554 -18.679 1.00 94.19 85 ARG A CA 1
ATOM 653 C C . ARG A 1 85 ? 13.811 0.967 -19.104 1.00 94.19 85 ARG A C 1
ATOM 655 O O . ARG A 1 85 ? 13.584 0.647 -20.270 1.00 94.19 85 ARG A O 1
ATOM 662 N N . CYS A 1 86 ? 12.896 0.813 -18.154 1.00 88.25 86 CYS A N 1
ATOM 663 C CA . CYS A 1 86 ? 11.550 0.303 -18.372 1.00 88.25 86 CYS A CA 1
ATOM 664 C C . CYS A 1 86 ? 10.542 1.457 -18.480 1.00 88.25 86 CYS A C 1
ATOM 666 O O . CYS A 1 86 ? 10.461 2.313 -17.603 1.00 88.25 86 CYS A O 1
ATOM 668 N N . SER A 1 87 ? 9.708 1.443 -19.523 1.00 85.62 87 SER A N 1
ATOM 669 C CA . SER A 1 87 ? 8.626 2.423 -19.723 1.00 85.62 87 SER A CA 1
ATOM 670 C C . SER A 1 87 ? 7.417 2.208 -18.800 1.00 85.62 87 SER A C 1
ATOM 672 O O . SER A 1 87 ? 6.589 3.103 -18.641 1.00 85.62 87 SER A O 1
ATOM 674 N N . VAL A 1 88 ? 7.310 1.029 -18.177 1.00 87.00 88 VAL A N 1
ATOM 675 C CA . VAL A 1 88 ? 6.195 0.631 -17.304 1.00 87.00 88 VAL A CA 1
ATOM 676 C C . VAL A 1 88 ? 6.729 0.098 -15.978 1.00 87.00 88 VAL A C 1
ATOM 678 O O . VAL A 1 88 ? 7.715 -0.640 -15.939 1.00 87.00 88 VAL A O 1
ATOM 681 N N . ILE A 1 89 ? 6.038 0.418 -14.880 1.00 86.75 89 ILE A N 1
ATOM 682 C CA . ILE A 1 89 ? 6.360 -0.108 -13.551 1.00 86.75 89 ILE A CA 1
ATOM 683 C C . ILE A 1 89 ? 5.965 -1.589 -13.478 1.00 86.75 89 ILE A C 1
ATOM 685 O O . ILE A 1 89 ? 4.803 -1.937 -13.287 1.00 86.75 89 ILE A O 1
ATOM 689 N N . LYS A 1 90 ? 6.951 -2.475 -13.595 1.00 87.12 90 LYS A N 1
ATOM 690 C CA . LYS A 1 90 ? 6.806 -3.913 -13.361 1.00 87.12 90 LYS A CA 1
ATOM 691 C C . LYS A 1 90 ? 6.779 -4.255 -11.860 1.00 87.12 90 LYS A C 1
ATOM 693 O O . LYS A 1 90 ? 7.389 -3.551 -11.046 1.00 87.12 90 LYS A O 1
ATOM 698 N N . PRO A 1 91 ? 6.188 -5.405 -11.478 1.00 87.38 91 PRO A N 1
ATOM 699 C CA . PRO A 1 91 ? 6.207 -5.898 -10.097 1.00 87.38 91 PRO A CA 1
ATOM 700 C C . PRO A 1 91 ? 7.620 -6.064 -9.516 1.00 87.38 91 PRO A C 1
ATOM 702 O O . PRO A 1 91 ? 7.812 -5.933 -8.306 1.00 87.38 91 PRO A O 1
ATOM 705 N N . ALA A 1 92 ? 8.615 -6.330 -10.369 1.00 87.31 92 ALA A N 1
ATOM 706 C CA . ALA A 1 92 ? 10.016 -6.454 -9.976 1.00 87.31 92 ALA A CA 1
ATOM 707 C C . ALA A 1 92 ? 10.562 -5.162 -9.342 1.00 87.31 92 ALA A C 1
ATOM 709 O O . ALA A 1 92 ? 11.162 -5.226 -8.268 1.00 87.31 92 ALA A O 1
ATOM 710 N N . HIS A 1 93 ? 10.281 -3.996 -9.936 1.00 89.06 93 HIS A N 1
ATOM 711 C CA . HIS A 1 93 ? 10.754 -2.709 -9.418 1.00 89.06 93 HIS A CA 1
ATOM 712 C C . HIS A 1 93 ? 10.126 -2.406 -8.055 1.00 89.06 93 HIS A C 1
ATOM 714 O O . HIS A 1 93 ? 10.827 -2.036 -7.116 1.00 89.06 93 HIS A O 1
ATOM 720 N N . VAL A 1 94 ? 8.821 -2.668 -7.900 1.00 90.19 94 VAL A N 1
ATOM 721 C CA . VAL A 1 94 ? 8.114 -2.517 -6.617 1.00 90.19 94 VAL A CA 1
ATOM 722 C C . VAL A 1 94 ? 8.713 -3.434 -5.550 1.00 90.19 94 VAL A C 1
ATOM 724 O O . VAL A 1 94 ? 8.960 -2.992 -4.430 1.00 90.19 94 VAL A O 1
ATOM 727 N N . LYS A 1 95 ? 8.989 -4.702 -5.883 1.00 89.88 95 LYS A N 1
ATOM 728 C CA . LYS A 1 95 ? 9.595 -5.671 -4.957 1.00 89.88 95 LYS A CA 1
ATOM 729 C C . LYS A 1 95 ? 10.982 -5.210 -4.494 1.00 89.88 95 LYS A C 1
ATOM 731 O O . LYS A 1 95 ? 11.273 -5.277 -3.298 1.00 89.88 95 LYS A O 1
ATOM 736 N N . ALA A 1 96 ? 11.798 -4.703 -5.419 1.00 91.69 96 ALA A N 1
ATOM 737 C CA . ALA A 1 96 ? 13.136 -4.199 -5.127 1.00 91.69 96 ALA A CA 1
ATOM 738 C C . ALA A 1 96 ? 13.099 -3.043 -4.113 1.00 91.69 96 ALA A C 1
ATOM 740 O O . ALA A 1 96 ? 13.816 -3.075 -3.111 1.00 91.69 96 ALA A O 1
ATOM 741 N N . VAL A 1 97 ? 12.205 -2.067 -4.306 1.00 94.06 97 VAL A N 1
ATOM 742 C CA . VAL A 1 97 ? 12.134 -0.886 -3.429 1.00 94.06 97 VAL A CA 1
ATOM 743 C C . VAL A 1 97 ? 11.312 -1.107 -2.157 1.00 94.06 97 VAL A C 1
ATOM 745 O O . VAL A 1 97 ? 11.555 -0.444 -1.147 1.00 94.06 97 VAL A O 1
ATOM 748 N N . ALA A 1 98 ? 10.379 -2.066 -2.141 1.00 89.81 98 ALA A N 1
ATOM 749 C CA . ALA A 1 98 ? 9.471 -2.289 -1.013 1.00 89.81 98 ALA A CA 1
ATOM 750 C C . ALA A 1 98 ? 10.214 -2.512 0.309 1.00 89.81 98 ALA A C 1
ATOM 752 O O . ALA A 1 98 ? 9.823 -1.962 1.337 1.00 89.81 98 ALA A O 1
ATOM 753 N N . LYS A 1 99 ? 11.318 -3.274 0.295 1.00 90.06 99 LYS A N 1
ATOM 754 C CA . LYS A 1 99 ? 12.115 -3.533 1.507 1.00 90.06 99 LYS A CA 1
ATOM 755 C C . LYS A 1 99 ? 12.690 -2.240 2.090 1.00 90.06 99 LYS A C 1
ATOM 757 O O . LYS A 1 99 ? 12.663 -2.061 3.305 1.00 90.06 99 LYS A O 1
ATOM 762 N N . MET A 1 100 ? 13.200 -1.352 1.242 1.00 92.94 100 MET A N 1
ATOM 763 C CA . MET A 1 100 ? 13.756 -0.064 1.657 1.00 92.94 100 MET A CA 1
ATOM 764 C C . MET A 1 100 ? 12.663 0.856 2.208 1.00 92.94 100 MET A C 1
ATOM 766 O O . MET A 1 100 ? 12.810 1.395 3.302 1.00 92.94 100 MET A O 1
ATOM 770 N N . VAL A 1 101 ? 11.552 1.010 1.485 1.00 90.94 101 VAL A N 1
ATOM 771 C CA . VAL A 1 101 ? 10.468 1.923 1.883 1.00 90.94 101 VAL A CA 1
ATOM 772 C C . VAL A 1 101 ? 9.801 1.457 3.179 1.00 90.94 101 VAL A C 1
ATOM 774 O O . VAL A 1 101 ? 9.529 2.275 4.056 1.00 90.94 101 VAL A O 1
ATOM 777 N N . LEU A 1 102 ? 9.621 0.144 3.363 1.00 88.94 102 LEU A N 1
ATOM 778 C CA . LEU A 1 102 ? 9.127 -0.423 4.621 1.00 88.94 102 LEU A CA 1
ATOM 779 C C . LEU A 1 102 ? 10.067 -0.150 5.797 1.00 88.94 102 LEU A C 1
ATOM 781 O O . LEU A 1 102 ? 9.582 0.078 6.897 1.00 88.94 102 LEU A O 1
ATOM 785 N N . LYS A 1 103 ? 11.391 -0.155 5.588 1.00 90.50 103 LYS A N 1
ATOM 786 C CA . LYS A 1 103 ? 12.357 0.207 6.637 1.00 90.50 103 LYS A CA 1
ATOM 787 C C . LYS A 1 103 ? 12.258 1.686 7.011 1.00 90.50 103 LYS A C 1
ATOM 789 O O . LYS A 1 103 ? 12.191 1.983 8.193 1.00 90.50 103 LYS A O 1
ATOM 794 N N . LYS A 1 104 ? 12.181 2.581 6.018 1.00 90.06 104 LYS A N 1
ATOM 795 C CA . LYS A 1 104 ? 12.041 4.039 6.220 1.00 90.06 104 LYS A CA 1
ATOM 796 C C . LYS A 1 104 ? 10.719 4.450 6.885 1.00 90.06 104 LYS A C 1
ATOM 798 O O . LYS A 1 104 ? 10.590 5.581 7.328 1.00 90.06 104 LYS A O 1
ATOM 803 N N . SER A 1 105 ? 9.723 3.567 6.877 1.00 85.81 105 SER A N 1
ATOM 804 C CA . SER A 1 105 ? 8.380 3.843 7.406 1.00 85.81 105 SER A CA 1
ATOM 805 C C . SER A 1 105 ? 8.155 3.255 8.799 1.00 85.81 105 SER A C 1
ATOM 807 O O . SER A 1 105 ? 7.043 3.328 9.312 1.00 85.81 105 SER A O 1
ATOM 809 N N . ARG A 1 106 ? 9.180 2.627 9.389 1.00 85.56 106 ARG A N 1
ATOM 810 C CA . ARG A 1 106 ? 9.155 2.237 10.800 1.00 85.56 106 ARG A CA 1
ATOM 811 C C . ARG A 1 106 ? 9.298 3.516 11.625 1.00 85.56 106 ARG A C 1
ATOM 813 O O . ARG A 1 106 ? 10.186 4.309 11.322 1.00 85.56 106 ARG A O 1
ATOM 820 N N . GLY A 1 107 ? 8.372 3.715 12.562 1.00 76.56 107 GLY A N 1
ATOM 821 C CA . GLY A 1 107 ? 8.490 4.739 13.601 1.00 76.56 107 GLY A CA 1
ATOM 822 C C . GLY A 1 107 ? 9.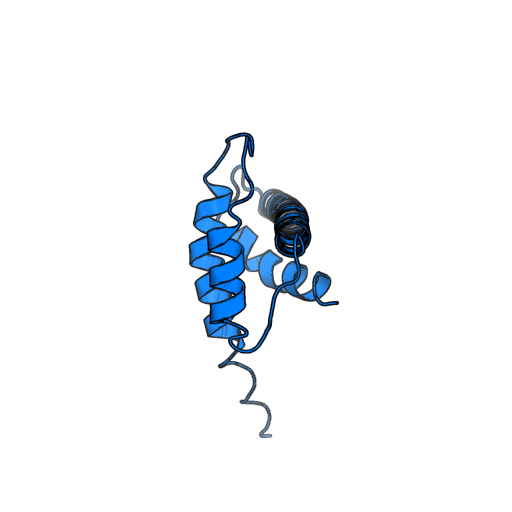568 4.379 14.606 1.00 76.56 107 GLY A C 1
ATOM 823 O O . GLY A 1 107 ? 9.899 3.171 14.689 1.00 76.56 107 GLY A O 1
#

Sequence (107 aa):
MSLLHTGDAVCRRGYRAVQNKVCVVVAASGRMAGSVPRASIRAAVKKRLPDLRLETNVDLLIYLNCVLFLQRLAREARLKAIEDRCSVIKPAHVKAVAKMVLKKSRG

Secondary structure (DSSP, 8-state):
------SHHHHHHHHHHHHHHHHHHHT--S---S---HHHHHHHHHHH-TTPPPPTTHHHHHHHHHHHHHHHHHHHHHHHHHHTT-SS--HHHHHHHHHHHHHHT--